Protein AF-A0A811NW33-F1 (afdb_monomer_lite)

Foldseek 3Di:
DDDDQADDDPDNVVHDHDDDDDPDDDDDDDDDFFWFAQAAPVRDHDDPDPVRGVVRRVVVVVVVVVVVVDD

Structure (mmCIF, N/CA/C/O backbone):
data_AF-A0A811NW33-F1
#
_entry.id   AF-A0A811NW33-F1
#
loop_
_atom_site.group_PDB
_atom_site.id
_atom_site.type_symbol
_atom_site.label_atom_id
_atom_site.label_alt_id
_atom_site.label_comp_id
_atom_site.label_asym_id
_atom_site.label_entity_id
_atom_site.label_seq_id
_atom_site.pdbx_PDB_ins_code
_atom_site.Cartn_x
_atom_site.Cartn_y
_atom_site.Cartn_z
_atom_site.occupancy
_atom_site.B_iso_or_equiv
_atom_site.auth_seq_id
_atom_site.auth_comp_id
_atom_site.auth_asym_id
_atom_site.auth_atom_id
_atom_site.pdbx_PDB_model_num
ATOM 1 N N . MET A 1 1 ? 2.195 -32.620 -30.767 1.00 44.47 1 MET A N 1
ATOM 2 C CA . MET A 1 1 ? 1.600 -31.813 -29.683 1.00 44.47 1 MET A CA 1
ATOM 3 C C . MET A 1 1 ? 2.329 -30.477 -29.723 1.00 44.47 1 MET A C 1
ATOM 5 O O . MET A 1 1 ? 3.544 -30.497 -29.605 1.00 44.47 1 MET A O 1
ATOM 9 N N . LYS A 1 2 ? 1.666 -29.370 -30.090 1.00 50.03 2 LYS A N 1
ATOM 10 C CA . LYS A 1 2 ? 2.338 -28.061 -30.185 1.00 50.03 2 LYS A CA 1
ATOM 11 C C . LYS A 1 2 ? 2.722 -27.630 -28.768 1.00 50.03 2 LYS A C 1
ATOM 13 O O . LYS A 1 2 ? 1.847 -27.530 -27.918 1.00 50.03 2 LYS A O 1
ATOM 18 N N . GLU A 1 3 ? 4.013 -27.458 -28.524 1.00 64.12 3 GLU A N 1
ATOM 19 C CA . GLU A 1 3 ? 4.561 -26.953 -27.265 1.00 64.12 3 GLU A CA 1
ATOM 20 C C . GLU A 1 3 ? 4.031 -25.527 -27.051 1.00 64.12 3 GLU A C 1
ATOM 22 O O . GLU A 1 3 ? 4.215 -24.663 -27.910 1.00 64.12 3 GLU A O 1
ATOM 27 N N . TYR A 1 4 ? 3.297 -25.284 -25.962 1.00 58.72 4 TYR A N 1
ATOM 28 C CA . TYR A 1 4 ? 2.819 -23.943 -25.627 1.00 58.72 4 TYR A CA 1
ATOM 29 C C . TYR A 1 4 ? 4.022 -23.072 -25.257 1.00 58.72 4 TYR A C 1
ATOM 31 O O . TYR A 1 4 ? 4.597 -23.228 -24.181 1.00 58.72 4 TYR A O 1
ATOM 39 N N . LEU A 1 5 ? 4.408 -22.166 -26.159 1.00 58.84 5 LEU A N 1
ATOM 40 C CA . LEU A 1 5 ? 5.410 -21.144 -25.882 1.00 58.84 5 LEU A CA 1
ATOM 41 C C . LEU A 1 5 ? 4.764 -19.944 -25.184 1.00 58.84 5 LEU A C 1
ATOM 43 O O . LEU A 1 5 ? 3.639 -19.575 -25.529 1.00 58.84 5 LEU A O 1
ATOM 47 N N . PRO A 1 6 ? 5.442 -19.341 -24.204 1.00 56.94 6 PRO A N 1
ATOM 48 C CA . PRO A 1 6 ? 4.726 -18.705 -23.122 1.00 56.94 6 PRO A CA 1
ATOM 49 C C . PRO A 1 6 ? 4.979 -17.169 -23.074 1.00 56.94 6 PRO A C 1
ATOM 51 O O . PRO A 1 6 ? 5.798 -16.639 -23.825 1.00 56.94 6 PRO A O 1
ATOM 54 N N . PRO A 1 7 ? 4.212 -16.416 -22.266 1.00 59.72 7 PRO A N 1
ATOM 55 C CA . PRO A 1 7 ? 3.540 -15.185 -22.709 1.00 59.72 7 PRO A CA 1
ATOM 56 C C . PRO A 1 7 ? 4.326 -13.926 -23.063 1.00 59.72 7 PRO A C 1
ATOM 58 O O . PRO A 1 7 ? 3.710 -13.042 -23.647 1.00 59.72 7 PRO A O 1
ATOM 61 N N . VAL A 1 8 ? 5.622 -13.783 -22.782 1.00 65.19 8 VAL A N 1
ATOM 62 C CA . VAL A 1 8 ? 6.415 -12.731 -23.449 1.00 65.19 8 VAL A CA 1
ATOM 63 C C . VAL A 1 8 ? 7.881 -13.126 -23.465 1.00 65.19 8 VAL A C 1
ATOM 65 O O . VAL A 1 8 ? 8.381 -13.570 -22.452 1.00 65.19 8 VAL A O 1
ATOM 68 N N . GLY A 1 9 ? 8.580 -12.915 -24.579 1.00 63.03 9 GLY A N 1
ATOM 69 C CA . GLY A 1 9 ? 10.039 -12.984 -24.653 1.00 63.03 9 GLY A CA 1
ATOM 70 C C . GLY A 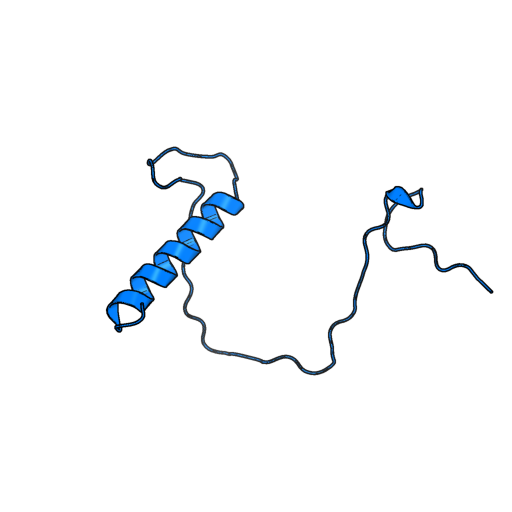1 9 ? 10.574 -13.958 -25.710 1.00 63.03 9 GLY A C 1
ATOM 71 O O . GLY A 1 9 ? 9.958 -14.988 -25.966 1.00 63.03 9 GLY A O 1
ATOM 72 N N . PRO A 1 10 ? 11.721 -13.658 -26.351 1.00 69.56 10 PRO A N 1
ATOM 73 C CA . PRO A 1 10 ? 12.253 -14.460 -27.458 1.00 69.56 10 PRO A CA 1
ATOM 74 C C . PRO A 1 10 ? 12.870 -15.790 -27.003 1.00 69.56 10 PRO A C 1
ATOM 76 O O . PRO A 1 10 ? 13.194 -16.633 -27.836 1.00 69.56 10 PRO A O 1
ATOM 79 N N . THR A 1 11 ? 13.066 -15.975 -25.693 1.00 68.62 11 THR A N 1
ATOM 80 C CA . THR A 1 11 ? 13.640 -17.189 -25.108 1.00 68.62 11 THR A CA 1
ATOM 81 C C . THR A 1 11 ? 12.763 -17.708 -23.967 1.00 68.62 11 THR A C 1
ATOM 83 O O . THR A 1 11 ? 12.071 -16.912 -23.328 1.00 68.62 11 THR A O 1
ATOM 86 N N . PRO A 1 12 ? 12.849 -19.010 -23.632 1.00 65.69 12 PRO A N 1
ATOM 87 C CA . PRO A 1 12 ? 12.113 -19.606 -22.513 1.00 65.69 12 PRO A CA 1
ATOM 88 C C . PRO A 1 12 ? 12.335 -18.932 -21.145 1.00 65.69 12 PRO A C 1
ATOM 90 O O . PRO A 1 12 ? 11.512 -19.097 -20.255 1.00 65.69 12 PRO A O 1
ATOM 93 N N . LEU A 1 13 ? 13.423 -18.169 -20.966 1.00 67.94 13 LEU A N 1
ATOM 94 C CA . LEU A 1 13 ? 13.750 -17.462 -19.717 1.00 67.94 13 LEU A CA 1
ATOM 95 C C . LEU A 1 13 ? 13.064 -16.100 -19.571 1.00 67.94 13 LEU A C 1
ATOM 97 O O . LEU A 1 13 ? 13.024 -15.556 -18.474 1.00 67.94 13 LEU A O 1
ATOM 101 N N . HIS A 1 14 ? 12.560 -15.526 -20.662 1.00 67.38 14 HIS A N 1
ATOM 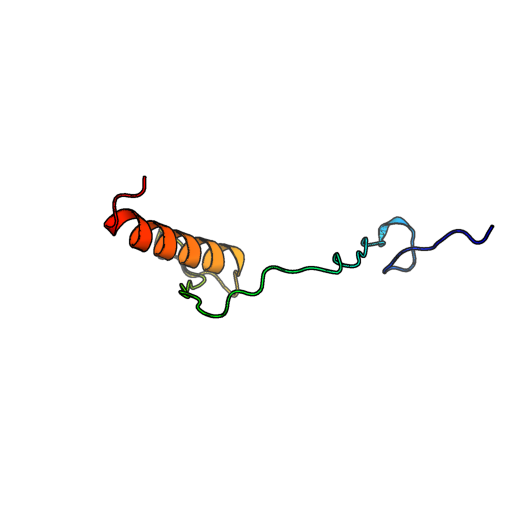102 C CA . HIS A 1 14 ? 11.916 -14.208 -20.633 1.00 67.38 14 HIS A CA 1
ATOM 103 C C . HIS A 1 14 ? 10.410 -14.283 -20.388 1.00 67.38 14 HIS A C 1
ATOM 105 O O . HIS A 1 14 ? 9.753 -13.258 -20.240 1.00 67.38 14 HIS A O 1
ATOM 111 N N . VAL A 1 15 ? 9.899 -15.506 -20.315 1.00 75.62 15 VAL A N 1
ATOM 112 C CA . VAL A 1 15 ? 8.499 -15.860 -20.210 1.00 75.62 15 VAL A CA 1
ATOM 113 C C . VAL A 1 15 ? 7.919 -15.433 -18.870 1.00 75.62 15 VAL A C 1
ATOM 115 O O . VAL A 1 15 ? 8.248 -16.003 -17.832 1.00 75.62 15 VAL A O 1
ATOM 118 N N . ASN A 1 16 ? 6.958 -14.513 -18.912 1.00 79.81 16 ASN A N 1
ATOM 119 C CA . ASN A 1 16 ? 6.124 -14.191 -17.758 1.00 79.81 16 ASN A CA 1
ATOM 120 C C . ASN A 1 16 ? 4.804 -14.971 -17.823 1.00 79.81 16 ASN A C 1
ATOM 122 O O . ASN A 1 16 ? 4.199 -15.000 -18.892 1.00 79.81 16 ASN A O 1
ATOM 126 N N . PRO A 1 17 ? 4.327 -15.591 -16.731 1.00 78.56 17 PRO A N 1
ATOM 127 C CA . PRO A 1 17 ? 3.044 -16.287 -16.726 1.00 78.56 17 PRO A CA 1
ATOM 128 C C . PRO A 1 17 ? 1.880 -15.311 -16.952 1.00 78.56 17 PRO A C 1
ATOM 130 O O . PRO A 1 17 ? 1.914 -14.169 -16.499 1.00 78.56 17 PRO A O 1
ATOM 133 N N . ILE A 1 18 ? 0.828 -15.790 -17.616 1.00 80.75 18 ILE A N 1
ATOM 134 C CA . ILE A 1 18 ? -0.466 -15.105 -17.730 1.00 80.75 18 ILE A CA 1
ATOM 135 C C . ILE A 1 18 ? -1.535 -15.985 -17.106 1.00 80.75 18 ILE A C 1
ATOM 137 O O . ILE A 1 18 ? -1.420 -17.212 -17.116 1.00 80.75 18 ILE A O 1
ATOM 141 N N . PHE A 1 19 ? -2.575 -15.355 -16.576 1.00 82.94 19 PHE A N 1
ATOM 142 C CA . PHE A 1 19 ? -3.713 -16.043 -15.991 1.00 82.94 19 PHE A CA 1
ATOM 143 C C . PHE A 1 19 ? -5.010 -15.326 -16.365 1.00 82.94 19 PHE A C 1
ATOM 145 O O . PHE A 1 19 ? -5.024 -14.111 -16.561 1.00 82.94 19 PHE A O 1
ATOM 152 N N . GLU A 1 20 ? -6.093 -16.091 -16.444 1.00 85.3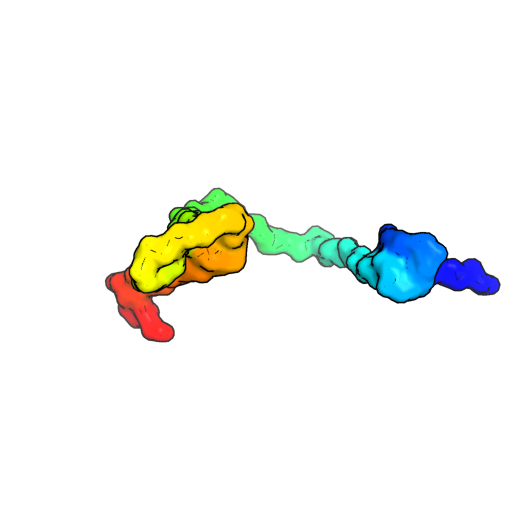1 20 GLU A N 1
ATOM 153 C CA . GLU A 1 20 ? -7.455 -15.566 -16.499 1.00 85.31 20 GLU A CA 1
ATOM 154 C C . GLU A 1 20 ? -8.065 -15.635 -15.098 1.00 85.31 20 GLU A C 1
ATOM 156 O O . GLU A 1 20 ? -7.840 -16.592 -14.351 1.00 85.31 20 GLU A O 1
ATOM 161 N N . ILE A 1 21 ? -8.813 -14.601 -14.721 1.00 84.62 21 ILE A N 1
ATOM 162 C CA . ILE A 1 21 ? -9.538 -14.577 -13.450 1.00 84.62 21 ILE A CA 1
ATOM 163 C C . ILE A 1 21 ? -10.768 -15.493 -13.509 1.00 84.62 21 ILE A C 1
ATOM 165 O O . ILE A 1 21 ? -11.313 -15.765 -14.577 1.00 84.62 21 ILE A O 1
ATOM 169 N N . GLY A 1 22 ? -11.224 -15.964 -12.345 1.00 86.31 22 GLY A N 1
ATOM 170 C CA . GLY A 1 22 ? -12.471 -16.725 -12.245 1.00 86.31 22 GLY A CA 1
ATOM 171 C C . GLY A 1 22 ? -13.704 -15.885 -12.624 1.00 86.31 22 GLY A C 1
ATOM 172 O O . GLY A 1 22 ? -13.653 -14.658 -12.575 1.00 86.31 22 GLY A O 1
ATOM 173 N N . PRO A 1 23 ? -14.842 -16.522 -12.957 1.00 86.31 23 PRO A N 1
ATOM 174 C CA . PRO A 1 23 ? -16.027 -15.831 -13.479 1.00 86.31 23 PRO A CA 1
ATOM 175 C C . PRO A 1 23 ? -16.783 -14.971 -12.449 1.00 86.31 23 PRO A C 1
ATOM 177 O O . PRO A 1 23 ? -17.734 -14.286 -12.818 1.00 86.31 23 PRO A O 1
ATOM 180 N N . VAL A 1 24 ? -16.418 -15.024 -11.164 1.00 88.94 24 VAL A N 1
ATOM 181 C CA . VAL A 1 24 ? -17.104 -14.311 -10.078 1.00 88.94 24 VAL A CA 1
ATOM 182 C C . VAL A 1 24 ? -16.096 -13.460 -9.314 1.00 88.94 24 VAL A C 1
ATOM 184 O O . VAL A 1 24 ? -15.164 -13.992 -8.714 1.00 88.94 24 VAL A O 1
ATOM 187 N N . GLU A 1 25 ? -16.322 -12.147 -9.301 1.00 85.25 25 GLU A N 1
ATOM 188 C CA . GLU A 1 25 ? -15.560 -11.172 -8.517 1.00 85.25 25 GLU A CA 1
ATOM 189 C C . GLU A 1 25 ? -16.460 -10.503 -7.459 1.00 85.25 25 GLU A C 1
ATOM 191 O O . GLU A 1 25 ? -17.622 -10.189 -7.745 1.00 85.25 25 GLU A O 1
ATOM 196 N N . PRO A 1 26 ? -15.972 -10.264 -6.228 1.00 88.12 26 PRO A N 1
ATOM 197 C CA . PRO A 1 26 ? -16.691 -9.433 -5.272 1.00 88.12 26 PRO A CA 1
ATOM 198 C C . PRO A 1 26 ? -16.688 -7.974 -5.752 1.00 88.12 26 PRO A C 1
ATOM 200 O O . PRO A 1 26 ? -15.633 -7.361 -5.905 1.00 88.12 26 PRO A O 1
ATOM 203 N N . ARG A 1 27 ? -17.877 -7.404 -5.984 1.00 88.69 27 ARG A N 1
ATOM 204 C CA . ARG A 1 27 ? -18.041 -6.010 -6.428 1.00 88.69 27 ARG A CA 1
ATOM 205 C C . ARG A 1 27 ? -18.448 -5.128 -5.252 1.00 88.69 27 ARG A C 1
ATOM 207 O O . ARG A 1 27 ? -19.622 -5.084 -4.893 1.00 88.69 27 ARG A O 1
ATOM 214 N N . PHE A 1 28 ? -17.485 -4.423 -4.665 1.00 90.62 28 PHE A N 1
ATOM 215 C CA . PHE A 1 28 ? -17.758 -3.376 -3.677 1.00 90.62 28 PHE A CA 1
ATOM 216 C C . PHE A 1 28 ? -17.957 -2.028 -4.386 1.00 90.62 28 PHE A C 1
ATOM 218 O O . PHE A 1 28 ? -17.233 -1.698 -5.326 1.00 90.62 28 PHE A O 1
ATOM 225 N N . SER A 1 29 ? -18.958 -1.257 -3.963 1.00 91.25 29 SER A N 1
ATOM 226 C CA . SER A 1 29 ? -19.303 0.045 -4.555 1.00 91.25 29 SER A CA 1
ATOM 227 C C . SER A 1 29 ? -18.788 1.238 -3.753 1.00 91.25 29 SER A C 1
ATOM 229 O O . SER A 1 29 ? -18.612 2.315 -4.315 1.00 91.25 29 SER A O 1
ATOM 231 N N . GLU A 1 30 ? -18.547 1.056 -2.454 1.00 94.06 30 GLU A N 1
ATOM 232 C CA . GLU A 1 30 ? -18.146 2.118 -1.533 1.00 94.06 30 GLU A CA 1
ATOM 233 C C . GLU A 1 30 ? -16.734 1.850 -1.020 1.00 94.06 30 GLU A C 1
ATOM 235 O O . GLU A 1 30 ? -16.480 0.853 -0.345 1.00 94.06 30 GLU A O 1
ATOM 240 N N . TRP A 1 31 ? -15.811 2.746 -1.364 1.00 93.25 31 TRP A N 1
ATOM 241 C CA . TRP A 1 31 ? -14.396 2.615 -1.040 1.00 93.25 31 TRP A CA 1
ATOM 242 C C . TRP A 1 31 ? -13.954 3.775 -0.161 1.00 93.25 31 TRP A C 1
ATOM 244 O O . TRP A 1 31 ? -14.214 4.936 -0.477 1.00 93.25 31 TRP A O 1
ATOM 254 N N . LEU A 1 32 ? -13.231 3.460 0.912 1.00 95.00 32 LEU A N 1
ATOM 255 C CA . LEU A 1 32 ? -12.467 4.447 1.661 1.00 95.00 32 LEU A CA 1
ATOM 256 C C . LEU A 1 32 ? -11.038 4.462 1.113 1.00 95.00 32 LEU A C 1
ATOM 258 O O . LEU A 1 32 ? -10.341 3.449 1.166 1.00 95.00 32 LEU A O 1
ATOM 262 N N . VAL A 1 33 ? -10.625 5.596 0.551 1.00 96.06 33 VAL A N 1
ATOM 263 C CA . VAL A 1 33 ? -9.333 5.732 -0.131 1.00 96.06 33 VAL A CA 1
ATOM 264 C C . VAL A 1 33 ? -8.337 6.439 0.778 1.00 96.06 33 VAL A C 1
ATOM 266 O O . VAL A 1 33 ? -8.622 7.507 1.316 1.00 96.06 33 VAL A O 1
ATOM 269 N N . PHE A 1 34 ? -7.153 5.844 0.915 1.00 97.88 34 PHE A N 1
ATOM 270 C CA . PHE A 1 34 ? -6.018 6.424 1.622 1.00 97.88 34 PHE A CA 1
ATOM 271 C C . PHE A 1 34 ? -4.885 6.668 0.639 1.00 97.88 34 PHE A C 1
ATOM 273 O O . PHE A 1 34 ? -4.552 5.803 -0.170 1.00 97.88 34 PHE A O 1
ATOM 280 N N . GLU A 1 35 ? -4.281 7.845 0.733 1.00 97.06 35 GLU A N 1
ATOM 281 C CA . GLU A 1 35 ? -3.202 8.258 -0.152 1.00 97.06 35 GLU A CA 1
ATOM 282 C C . GLU A 1 35 ? -1.858 8.228 0.571 1.00 97.06 35 GLU A C 1
ATOM 284 O O . GLU A 1 35 ? -1.760 8.385 1.794 1.00 97.06 35 GLU A O 1
ATOM 289 N N . GLY A 1 36 ? -0.804 8.036 -0.213 1.00 96.31 36 GLY A N 1
ATOM 290 C CA . GLY A 1 36 ? 0.571 8.086 0.242 1.00 96.31 36 GLY A CA 1
ATOM 291 C C . GLY A 1 36 ? 1.468 8.631 -0.858 1.00 96.31 36 GLY A C 1
ATOM 292 O O . GLY A 1 36 ? 1.190 8.484 -2.046 1.00 96.31 36 GLY A O 1
ATOM 293 N N . ILE A 1 37 ? 2.545 9.289 -0.446 1.00 96.81 37 ILE A N 1
ATOM 294 C CA . ILE A 1 37 ? 3.528 9.914 -1.332 1.00 96.81 37 ILE A CA 1
ATOM 295 C C . ILE A 1 37 ? 4.890 9.263 -1.122 1.00 96.81 37 ILE A C 1
ATOM 297 O O . ILE A 1 37 ? 5.125 8.642 -0.086 1.00 96.81 37 ILE A O 1
ATOM 301 N N . SER A 1 38 ? 5.800 9.428 -2.082 1.00 96.94 38 SER A N 1
ATOM 302 C CA . SER A 1 38 ? 7.168 8.891 -2.036 1.00 96.94 38 SER A CA 1
ATOM 303 C C . SER A 1 38 ? 8.061 9.641 -1.030 1.00 96.94 38 SER A C 1
ATOM 305 O O . SER A 1 38 ? 9.136 10.123 -1.376 1.00 96.94 38 SER A O 1
ATOM 307 N N . VAL A 1 39 ? 7.604 9.771 0.214 1.00 96.38 39 VAL A N 1
ATOM 308 C CA . VAL A 1 39 ? 8.326 10.341 1.354 1.00 96.38 39 VAL A CA 1
ATOM 309 C C . VAL A 1 39 ? 8.296 9.309 2.469 1.00 96.38 39 VAL A C 1
ATOM 311 O O . VAL A 1 39 ? 7.220 8.849 2.857 1.00 96.38 39 VAL A O 1
ATOM 314 N N . ASP A 1 40 ? 9.467 8.922 2.962 1.00 92.88 40 ASP A N 1
ATOM 315 C CA . ASP A 1 40 ? 9.564 7.913 4.016 1.00 92.88 40 ASP A CA 1
ATOM 316 C C . ASP A 1 40 ? 9.217 8.464 5.410 1.00 92.88 40 ASP A C 1
ATOM 318 O O . ASP A 1 40 ? 8.941 9.650 5.604 1.00 92.88 40 ASP A O 1
ATOM 322 N N . GLU A 1 41 ? 9.211 7.585 6.412 1.00 92.00 41 GLU A N 1
ATOM 323 C CA . GLU A 1 41 ? 8.886 7.932 7.800 1.00 92.00 41 GLU A CA 1
ATOM 324 C C . GLU A 1 41 ? 9.911 8.862 8.456 1.00 92.00 41 GLU A C 1
ATOM 326 O O . GLU A 1 41 ? 9.594 9.511 9.451 1.00 92.00 41 GLU A O 1
ATOM 331 N N . SER A 1 42 ? 11.119 8.948 7.895 1.00 94.81 42 SER A N 1
ATOM 332 C CA . SER A 1 42 ? 12.155 9.880 8.349 1.00 94.81 42 SER A CA 1
ATOM 333 C C . SER A 1 42 ? 12.032 11.253 7.676 1.00 94.81 42 SER A C 1
ATOM 335 O O . SER A 1 42 ? 12.845 12.137 7.939 1.00 94.81 42 SER A O 1
ATOM 337 N N . GLY A 1 43 ? 11.036 11.445 6.801 1.00 94.12 43 GLY A N 1
ATOM 338 C CA . GLY A 1 43 ? 10.826 12.682 6.052 1.00 94.12 43 GLY A CA 1
ATOM 339 C C . GLY A 1 43 ? 11.730 12.831 4.828 1.00 94.12 43 GLY A C 1
ATOM 340 O O . GLY A 1 43 ? 11.785 13.916 4.245 1.00 94.12 43 GLY A O 1
ATOM 341 N N . LYS A 1 44 ? 12.447 11.781 4.410 1.00 96.62 44 LYS A N 1
ATOM 342 C CA . LYS A 1 44 ? 13.286 11.833 3.210 1.00 96.62 44 LYS A CA 1
ATOM 343 C C . LYS A 1 44 ? 12.425 11.629 1.963 1.00 96.62 44 LYS A C 1
ATOM 345 O O . LYS A 1 44 ? 11.651 10.680 1.853 1.00 96.62 44 LYS A O 1
ATOM 350 N N . GLN A 1 45 ? 12.609 12.529 1.001 1.00 95.69 45 GLN A N 1
ATOM 351 C CA . GLN A 1 45 ? 11.994 12.461 -0.320 1.00 95.69 45 GLN A CA 1
ATOM 352 C C . GLN A 1 45 ? 12.671 11.387 -1.183 1.00 95.69 45 GLN A C 1
ATOM 354 O O . GLN A 1 45 ? 13.896 11.366 -1.324 1.00 95.69 45 GLN A O 1
ATOM 359 N N . HIS A 1 46 ? 11.858 10.557 -1.828 1.00 96.19 46 HIS A N 1
ATOM 360 C CA . HIS A 1 46 ? 12.259 9.601 -2.859 1.00 96.19 46 HIS A CA 1
ATOM 361 C C . HIS A 1 46 ? 11.696 10.025 -4.218 1.00 96.19 46 HIS A C 1
ATOM 363 O O . HIS A 1 46 ? 10.707 10.757 -4.304 1.00 96.19 46 HIS A O 1
ATOM 369 N N . PHE A 1 47 ? 12.332 9.586 -5.301 1.00 96.56 47 PHE A N 1
ATOM 370 C CA . PHE A 1 47 ? 11.917 9.942 -6.655 1.00 96.56 47 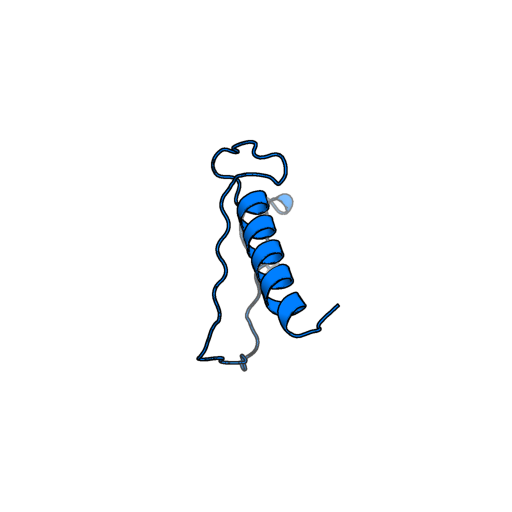PHE A CA 1
ATOM 371 C C . PHE A 1 47 ? 11.108 8.807 -7.285 1.00 96.56 47 PHE A C 1
ATOM 373 O O . PHE A 1 47 ? 11.666 7.756 -7.584 1.00 96.56 47 PHE A O 1
ATOM 380 N N . LEU A 1 48 ? 9.804 9.038 -7.485 1.00 96.00 48 LEU A N 1
ATOM 381 C CA . LEU A 1 48 ? 8.868 8.099 -8.126 1.00 96.00 48 LEU A CA 1
ATOM 382 C C . LEU A 1 48 ? 8.867 6.688 -7.511 1.00 96.00 48 LEU A C 1
ATOM 384 O O . LEU A 1 48 ? 8.675 5.690 -8.202 1.00 96.00 48 LEU A O 1
ATOM 388 N N . ASP A 1 49 ? 9.057 6.607 -6.195 1.00 96.88 49 ASP A N 1
ATOM 389 C CA . ASP A 1 49 ? 9.016 5.340 -5.474 1.00 96.88 49 ASP A CA 1
ATOM 390 C C . ASP A 1 49 ? 7.572 5.002 -5.072 1.00 96.88 49 ASP A C 1
ATOM 392 O O . ASP A 1 49 ? 7.018 5.563 -4.116 1.00 96.88 49 ASP A O 1
ATOM 396 N N . ALA A 1 50 ? 6.965 4.084 -5.827 1.00 97.06 50 ALA A N 1
ATOM 397 C CA . ALA A 1 50 ? 5.617 3.579 -5.580 1.00 97.06 50 ALA A CA 1
ATOM 398 C C . ALA A 1 50 ? 5.534 2.680 -4.336 1.00 97.06 50 ALA A C 1
ATOM 400 O O . ALA A 1 50 ? 4.482 2.616 -3.703 1.00 97.06 50 ALA A O 1
ATOM 401 N N . SER A 1 51 ? 6.629 2.019 -3.948 1.00 97.25 51 SER A N 1
ATOM 402 C CA . SER A 1 51 ? 6.655 1.140 -2.772 1.00 97.25 51 SER A CA 1
ATOM 403 C C . SER A 1 51 ? 6.570 1.962 -1.491 1.00 97.25 51 SER A C 1
ATOM 405 O O . SER A 1 51 ? 5.774 1.653 -0.602 1.00 97.25 51 SER A O 1
ATOM 407 N N . VAL A 1 52 ? 7.338 3.055 -1.419 1.00 97.19 52 VAL A N 1
ATOM 408 C CA . VAL A 1 52 ? 7.266 4.011 -0.302 1.00 97.19 52 VAL A CA 1
ATOM 409 C C . VAL A 1 52 ? 5.890 4.676 -0.258 1.00 97.19 52 VAL A C 1
ATOM 411 O O . VAL A 1 52 ? 5.270 4.720 0.804 1.00 97.19 52 VAL A O 1
ATOM 414 N N . ALA A 1 53 ? 5.375 5.127 -1.407 1.00 97.81 53 ALA A N 1
ATOM 415 C CA . ALA A 1 53 ? 4.045 5.729 -1.487 1.00 97.81 53 ALA A CA 1
ATOM 416 C C . ALA A 1 53 ? 2.947 4.774 -0.992 1.00 97.81 53 ALA A C 1
ATOM 418 O O . ALA A 1 53 ? 2.127 5.157 -0.155 1.00 97.81 53 ALA A O 1
ATOM 419 N N . TYR A 1 54 ? 2.975 3.512 -1.425 1.00 97.94 54 TYR A N 1
ATOM 420 C CA . TYR A 1 54 ? 2.018 2.502 -0.981 1.00 97.94 54 TYR A CA 1
ATOM 421 C C . TYR A 1 54 ? 2.133 2.218 0.521 1.00 97.94 54 TYR A C 1
ATOM 423 O O . TYR A 1 54 ? 1.124 2.204 1.224 1.00 97.94 54 TYR A O 1
ATOM 431 N N . LYS A 1 55 ? 3.356 2.091 1.052 1.00 97.12 55 LYS A N 1
ATOM 432 C CA . LYS A 1 55 ? 3.586 1.923 2.496 1.00 97.12 55 LYS A CA 1
ATOM 433 C C . LYS A 1 55 ? 2.955 3.061 3.305 1.00 97.12 55 LYS A C 1
ATOM 435 O O . LYS A 1 55 ? 2.299 2.805 4.312 1.00 97.12 55 LYS A O 1
ATOM 440 N N . ARG A 1 56 ? 3.107 4.313 2.858 1.00 97.19 56 ARG A N 1
ATOM 441 C CA . ARG A 1 56 ? 2.503 5.484 3.518 1.00 97.19 56 ARG A CA 1
ATOM 442 C C . ARG A 1 56 ? 0.976 5.453 3.469 1.00 97.19 56 ARG A C 1
ATOM 444 O O . ARG A 1 56 ? 0.349 5.717 4.492 1.00 97.19 56 ARG A O 1
ATOM 451 N N . ALA A 1 57 ? 0.389 5.073 2.333 1.00 97.88 57 ALA A N 1
ATOM 452 C CA . ALA A 1 57 ? -1.060 4.911 2.207 1.00 97.88 57 ALA A CA 1
ATOM 453 C C . ALA A 1 57 ? -1.603 3.863 3.196 1.00 97.88 57 ALA A C 1
ATOM 455 O O . ALA A 1 57 ? -2.593 4.108 3.883 1.00 97.88 57 ALA A O 1
ATOM 456 N N . VAL A 1 58 ? -0.911 2.727 3.331 1.00 97.25 58 VAL A N 1
ATOM 457 C CA . VAL A 1 58 ? -1.289 1.654 4.264 1.00 97.25 58 VAL A CA 1
ATOM 458 C C . VAL A 1 58 ? -1.152 2.093 5.724 1.00 97.25 58 VAL A C 1
ATOM 460 O O . VAL A 1 58 ? -2.048 1.829 6.520 1.00 97.25 58 VAL A O 1
ATOM 463 N N . LEU A 1 59 ? -0.082 2.804 6.092 1.00 96.75 59 LEU A N 1
ATOM 464 C CA . LEU A 1 59 ? 0.075 3.327 7.456 1.00 96.75 59 LEU A CA 1
ATOM 465 C C . LEU A 1 59 ? -1.031 4.326 7.824 1.00 96.75 59 LEU A C 1
ATOM 467 O O . LEU A 1 59 ? -1.543 4.279 8.940 1.00 96.75 59 LEU A O 1
ATOM 471 N N . ASN A 1 60 ? -1.449 5.176 6.881 1.00 96.50 60 ASN A N 1
ATOM 472 C CA . ASN A 1 60 ? -2.588 6.076 7.076 1.00 96.50 60 ASN A CA 1
ATOM 473 C C . ASN A 1 60 ? -3.901 5.300 7.278 1.00 96.50 60 ASN A C 1
ATOM 475 O O . ASN A 1 60 ? -4.711 5.676 8.124 1.00 96.50 60 ASN A O 1
ATOM 479 N N . ALA A 1 61 ? -4.098 4.203 6.540 1.00 97.62 61 ALA A N 1
ATOM 480 C CA . ALA A 1 61 ? -5.257 3.330 6.710 1.00 97.62 61 ALA A CA 1
ATOM 481 C C . ALA A 1 61 ? -5.263 2.635 8.084 1.00 97.62 61 ALA A C 1
ATOM 483 O O . ALA A 1 61 ? -6.296 2.606 8.752 1.00 97.62 61 ALA A O 1
ATOM 484 N N . ILE A 1 62 ? -4.111 2.127 8.537 1.00 96.88 62 ILE A N 1
ATOM 485 C CA . ILE A 1 62 ? -3.956 1.505 9.864 1.00 96.88 62 ILE A CA 1
ATOM 486 C C . ILE A 1 62 ? -4.272 2.517 10.968 1.00 96.88 62 ILE A C 1
ATOM 488 O O . ILE A 1 62 ? -5.056 2.217 11.864 1.00 96.88 62 ILE A O 1
ATOM 492 N N . GLU A 1 63 ? -3.719 3.726 10.882 1.00 96.31 63 GLU A N 1
ATOM 493 C CA . GLU A 1 63 ? -3.975 4.801 11.847 1.00 96.31 63 GLU A CA 1
ATOM 494 C C . GLU A 1 63 ? -5.444 5.250 11.857 1.00 96.31 63 GLU A C 1
ATOM 496 O O . GLU A 1 63 ? -5.981 5.638 12.891 1.00 96.31 63 GLU A O 1
ATOM 501 N N . TYR A 1 64 ? -6.134 5.194 10.718 1.00 97.12 64 TYR A N 1
ATOM 502 C CA . TYR A 1 64 ? -7.570 5.451 10.689 1.00 97.12 64 TYR A CA 1
ATOM 503 C C . TYR A 1 64 ? -8.351 4.352 11.413 1.00 97.12 64 TYR A C 1
ATOM 505 O O . TYR A 1 64 ? -9.208 4.657 12.240 1.00 97.12 64 TYR A O 1
ATOM 513 N N . LEU A 1 65 ? -8.050 3.083 11.129 1.00 97.31 65 LEU A N 1
ATOM 514 C CA . LEU A 1 65 ? -8.744 1.942 11.728 1.00 97.31 65 LEU A CA 1
ATOM 515 C C . LEU A 1 65 ? -8.454 1.805 13.230 1.00 97.31 65 LEU A C 1
ATOM 517 O O . LEU A 1 65 ? -9.360 1.456 13.988 1.00 97.31 65 LEU A O 1
ATOM 521 N N . SER A 1 66 ? -7.245 2.145 13.683 1.00 96.88 66 SER A N 1
ATOM 522 C CA . SER A 1 66 ? -6.864 2.079 15.102 1.00 96.88 66 SER A CA 1
ATOM 523 C C . SER A 1 66 ? -7.761 2.950 15.990 1.00 96.88 66 SER A C 1
ATOM 525 O O . SER A 1 66 ? -8.093 2.576 17.117 1.00 96.88 66 SER A O 1
ATOM 527 N N . ARG A 1 67 ? -8.268 4.069 15.456 1.00 96.38 67 ARG A N 1
ATOM 528 C CA . ARG A 1 67 ? -9.204 4.974 16.150 1.00 96.38 67 ARG A CA 1
ATOM 529 C C . ARG A 1 67 ? -10.564 4.345 16.446 1.00 96.38 67 ARG A C 1
ATOM 531 O O . ARG A 1 67 ? -11.287 4.859 17.295 1.00 96.38 67 ARG A O 1
ATOM 538 N N . PHE A 1 68 ? -10.904 3.241 15.784 1.00 97.00 68 PHE A N 1
ATOM 539 C CA . PHE A 1 68 ? -12.129 2.474 16.021 1.00 97.00 68 PHE A CA 1
ATOM 540 C C . PHE A 1 68 ? -11.907 1.263 16.945 1.00 97.00 68 PHE A C 1
ATOM 542 O O . PHE A 1 68 ? -12.823 0.466 17.128 1.00 97.00 68 PHE A O 1
ATOM 549 N N . GLY A 1 69 ? -10.718 1.131 17.549 1.00 95.19 69 GLY A N 1
ATOM 550 C CA . GLY A 1 69 ? -10.403 0.075 18.516 1.00 95.19 69 GLY A CA 1
ATOM 551 C C . GLY A 1 69 ? -9.819 -1.205 17.914 1.00 95.19 69 GLY A C 1
ATOM 552 O O . GLY A 1 69 ? -9.733 -2.212 18.614 1.00 95.19 69 GLY A O 1
ATOM 553 N N . TYR A 1 70 ? -9.416 -1.182 16.641 1.00 94.12 70 TYR A N 1
ATOM 554 C CA . TYR A 1 70 ? -8.694 -2.287 16.005 1.00 94.12 70 TYR A CA 1
ATOM 555 C C . TYR A 1 70 ? -7.194 -2.235 16.355 1.00 94.12 70 TYR A C 1
ATOM 557 O O . TYR A 1 70 ? -6.607 -1.152 16.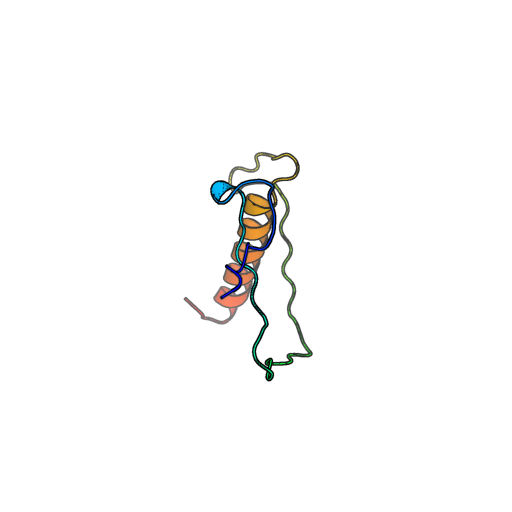367 1.00 94.12 70 TYR A O 1
ATOM 565 N N . SER A 1 71 ? -6.589 -3.395 16.651 1.00 86.44 71 SER A N 1
ATOM 566 C CA . SER A 1 71 ? -5.176 -3.558 17.050 1.00 86.44 71 SER A CA 1
ATOM 567 C C . SER A 1 71 ? -4.352 -4.321 16.025 1.00 86.44 71 SER A C 1
ATOM 569 O O . SE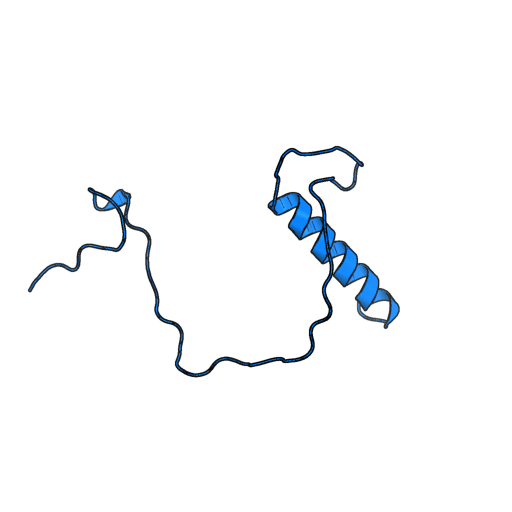R A 1 71 ? -4.859 -5.383 15.593 1.00 86.44 71 SER A O 1
#

pLDDT: mean 86.85, std 13.93, range [44.47, 97.94]

Secondary structure (DSSP, 8-state):
------SS-SSTTS-----PPPS--------------SB-TT--B-SS-HHHHHHHHHHHHHHHHHTTT--

Organism: NCBI:txid422564

InterPro domains:
  IPR004304 Acetamidase/Formamidase [PF03069] (16-71)
  IPR004304 Acetamidase/Formamidase [PTHR31891] (3-71)

Radius of gyration: 20.0 Å; chains: 1; bounding box: 33×44×49 Å

Sequence (71 aa):
MKEYLPPVGPTPLHVNPIFEIGPVEPRFSEWLVFEGISVDESGKQHFLDASVAYKRAVLNAIEYLSRFGYS